Protein AF-A0AA48KSK2-F1 (afdb_monomer)

pLDDT: mean 74.5, std 17.93, range [29.73, 93.25]

Sequence (120 aa):
MVKKAILSTLLAREDNMAKAMETAALEQSAELDMPQVSLDSIEFPSVVFRIDHIYRSHSAIVNELLSSPVVYRSILALAGNDVIPLGVDILYKSSYDASAVPWHQGSIHNGSVPCFAMSV

Secondary structure (DSSP, 8-state):
-GGGTS-HHHHHHHHHHHHHHHHHHHHHHHHHT--SS----TTS-----EE--THHHHHHHHHHHHTSHHHHHHHHHHH-TT-------EE---SS--PPPPP-PSP---TTS---PPP-

Radius of gyration: 17.22 Å; Cα contacts (8 Å, |Δi|>4): 73; chains: 1; bounding box: 35×39×50 Å

Solvent-accessible surface area (backbone atoms only — not comparable to full-atom values): 7851 Å² total; per-residue (Å²): 126,64,81,82,64,54,58,67,69,57,54,52,50,53,52,52,48,52,51,53,52,50,52,51,53,53,53,51,33,70,75,60,81,46,75,84,27,75,77,79,53,101,85,57,80,84,40,65,48,63,47,76,51,43,50,82,83,42,42,69,63,51,48,55,53,52,65,31,70,63,48,37,52,50,48,36,74,74,65,41,89,87,64,74,91,88,75,44,66,49,77,52,79,49,94,89,53,78,78,75,79,74,93,76,76,76,87,79,75,64,95,82,67,78,83,76,75,82,80,129

Structure (mmCIF, N/CA/C/O backbone):
data_AF-A0AA48KSK2-F1
#
_entry.id   AF-A0AA48KSK2-F1
#
loop_
_atom_site.group_PDB
_atom_site.id
_atom_site.type_symbol
_atom_site.label_atom_id
_atom_site.label_alt_id
_atom_site.label_comp_id
_atom_site.label_asym_id
_atom_site.label_entity_id
_atom_site.label_seq_id
_atom_site.pdbx_PDB_ins_code
_atom_site.Cartn_x
_atom_site.Cartn_y
_atom_site.Cartn_z
_atom_site.occupancy
_atom_site.B_iso_or_equiv
_atom_site.auth_seq_id
_atom_site.auth_comp_id
_atom_site.auth_asym_id
_atom_site.auth_atom_id
_atom_site.pdbx_PDB_model_num
ATOM 1 N N . MET A 1 1 ? -15.658 10.869 0.450 1.00 49.09 1 MET A N 1
ATOM 2 C CA . MET A 1 1 ? -15.486 11.845 1.554 1.00 49.09 1 MET A CA 1
ATOM 3 C C . MET A 1 1 ? -14.144 11.716 2.300 1.00 49.09 1 MET A C 1
ATOM 5 O O . MET A 1 1 ? -13.753 12.677 2.941 1.00 49.09 1 MET A O 1
ATOM 9 N N . VAL A 1 2 ? -13.386 10.614 2.158 1.00 53.97 2 VAL A N 1
ATOM 10 C CA . VAL A 1 2 ? -12.086 10.393 2.844 1.00 53.97 2 VAL A CA 1
ATOM 11 C C . VAL A 1 2 ? -10.920 11.219 2.268 1.00 53.97 2 VAL A C 1
ATOM 13 O O . VAL A 1 2 ? -10.109 11.736 3.028 1.00 53.97 2 VAL A O 1
ATOM 16 N N . LYS A 1 3 ? -10.871 11.446 0.943 1.00 50.38 3 LYS A N 1
ATOM 17 C CA . LYS A 1 3 ? -9.790 12.221 0.285 1.00 50.38 3 LYS A CA 1
ATOM 18 C C . LYS A 1 3 ? -9.606 13.653 0.816 1.00 50.38 3 LYS A C 1
ATOM 20 O O . LYS A 1 3 ? -8.517 14.189 0.692 1.00 50.38 3 LYS A O 1
ATOM 25 N N . LYS A 1 4 ? -10.645 14.274 1.394 1.00 54.41 4 LYS A N 1
ATOM 26 C CA . LYS A 1 4 ? -10.558 15.627 1.979 1.00 54.41 4 LYS A CA 1
ATOM 27 C C . LYS A 1 4 ? -9.983 15.648 3.403 1.00 54.41 4 LYS A C 1
ATOM 29 O O . LYS A 1 4 ? -9.703 16.730 3.900 1.00 54.41 4 LYS A O 1
ATOM 34 N N . ALA A 1 5 ? -9.853 14.493 4.058 1.00 60.94 5 ALA A N 1
ATOM 35 C CA . ALA A 1 5 ? -9.493 14.396 5.474 1.00 60.94 5 ALA A CA 1
ATOM 36 C C . ALA A 1 5 ? -8.034 13.973 5.720 1.00 60.94 5 ALA A C 1
ATOM 38 O O . ALA A 1 5 ? -7.518 14.203 6.810 1.00 60.94 5 ALA A O 1
ATOM 39 N N . ILE A 1 6 ? -7.367 13.376 4.727 1.00 72.12 6 ILE A N 1
ATOM 40 C CA . ILE A 1 6 ? -5.925 13.108 4.793 1.00 72.12 6 ILE A CA 1
ATOM 41 C C . ILE A 1 6 ? -5.193 14.362 4.315 1.00 72.12 6 ILE A C 1
ATOM 43 O O . ILE A 1 6 ? -5.564 14.947 3.296 1.00 72.12 6 ILE A O 1
ATOM 47 N N . LEU A 1 7 ? -4.166 14.783 5.059 1.00 77.62 7 LEU A N 1
ATOM 48 C CA . LEU A 1 7 ? -3.334 15.927 4.691 1.00 77.62 7 LEU A CA 1
ATOM 49 C C . LEU A 1 7 ? -2.758 15.714 3.285 1.00 77.62 7 LEU A C 1
ATOM 51 O O . LEU A 1 7 ? -2.143 14.686 3.006 1.00 77.62 7 LEU A O 1
ATOM 55 N N . SER A 1 8 ? -2.941 16.695 2.401 1.00 80.56 8 SER A N 1
ATOM 56 C CA . SER A 1 8 ? -2.472 16.625 1.010 1.00 80.56 8 SER A CA 1
ATOM 57 C C . SER A 1 8 ? -0.962 16.405 0.906 1.00 80.56 8 SER A C 1
ATOM 59 O O . SER A 1 8 ? -0.500 15.749 -0.021 1.00 80.56 8 SER A O 1
ATOM 61 N N . THR A 1 9 ? -0.199 16.900 1.880 1.00 85.00 9 THR A N 1
ATOM 62 C CA . THR A 1 9 ? 1.249 16.696 1.986 1.00 85.00 9 THR A CA 1
ATOM 63 C C . THR A 1 9 ? 1.618 15.247 2.290 1.00 85.00 9 THR A C 1
ATOM 65 O O . THR A 1 9 ? 2.577 14.739 1.716 1.00 85.00 9 THR A O 1
ATOM 68 N N . LEU A 1 10 ? 0.853 14.564 3.147 1.00 86.81 10 LEU A N 1
ATOM 69 C CA . LEU A 1 10 ? 1.046 13.141 3.425 1.00 86.81 10 LEU A CA 1
ATOM 70 C C . LEU A 1 10 ? 0.729 12.311 2.180 1.00 86.81 10 LEU A C 1
ATOM 72 O O . LEU A 1 10 ? 1.544 11.493 1.778 1.00 86.81 10 LEU A O 1
ATOM 76 N N . LEU A 1 11 ? -0.389 12.601 1.507 1.00 87.50 11 LEU A N 1
ATOM 77 C CA . LEU A 1 11 ? -0.738 11.929 0.250 1.00 87.50 11 LEU A CA 1
ATOM 78 C C . LEU A 1 11 ? 0.332 12.118 -0.833 1.00 87.50 11 LEU A C 1
ATOM 80 O O . LEU A 1 11 ? 0.645 11.171 -1.543 1.00 87.50 11 LEU A O 1
ATOM 84 N N . ALA A 1 12 ? 0.909 13.315 -0.952 1.00 89.81 12 ALA A N 1
ATOM 85 C CA . ALA A 1 12 ? 1.981 13.571 -1.911 1.00 89.81 12 ALA A CA 1
ATOM 86 C C . ALA A 1 12 ? 3.267 12.798 -1.571 1.00 89.81 12 ALA A C 1
ATOM 88 O O . ALA A 1 12 ? 3.957 12.321 -2.467 1.00 89.81 12 ALA A O 1
ATOM 89 N N . ARG A 1 13 ? 3.598 12.657 -0.282 1.00 91.12 13 ARG A N 1
ATOM 90 C CA . ARG A 1 13 ? 4.755 11.863 0.159 1.00 91.12 13 ARG A CA 1
ATOM 91 C C . ARG A 1 13 ? 4.551 10.371 -0.098 1.00 91.12 13 ARG A C 1
ATOM 93 O O . ARG A 1 13 ? 5.479 9.730 -0.576 1.00 91.12 13 ARG A O 1
ATOM 100 N N . GLU A 1 14 ? 3.356 9.853 0.177 1.00 90.44 14 GLU A N 1
ATOM 101 C CA . GLU A 1 14 ? 2.974 8.465 -0.119 1.00 90.44 14 GLU A CA 1
ATOM 102 C C . GLU A 1 14 ? 3.046 8.178 -1.625 1.00 90.44 14 GLU A C 1
ATOM 104 O O . GLU A 1 14 ? 3.631 7.183 -2.041 1.00 90.44 14 GLU A O 1
ATOM 109 N N . ASP A 1 15 ? 2.535 9.092 -2.455 1.00 91.44 15 ASP A N 1
ATOM 110 C CA . ASP A 1 15 ? 2.610 8.991 -3.918 1.00 91.44 15 ASP A CA 1
ATOM 111 C C . ASP A 1 15 ? 4.062 8.995 -4.424 1.00 91.44 15 ASP A C 1
ATOM 113 O O . ASP A 1 15 ? 4.442 8.167 -5.252 1.00 91.44 15 ASP A O 1
ATOM 117 N N . ASN A 1 16 ? 4.907 9.878 -3.884 1.00 93.25 16 ASN A N 1
ATOM 118 C CA . ASN A 1 16 ? 6.327 9.917 -4.233 1.00 93.25 16 ASN A CA 1
ATOM 119 C C . ASN A 1 16 ? 7.067 8.643 -3.803 1.00 93.25 16 ASN A C 1
ATOM 121 O O . ASN A 1 16 ? 7.900 8.150 -4.561 1.00 93.25 16 ASN A O 1
ATOM 125 N N . MET A 1 17 ? 6.763 8.101 -2.618 1.00 93.12 17 MET A N 1
ATOM 126 C CA . MET A 1 17 ? 7.316 6.821 -2.175 1.00 93.12 17 MET A CA 1
ATOM 127 C C . MET A 1 17 ? 6.892 5.700 -3.127 1.00 93.12 17 MET A C 1
ATOM 129 O O . MET A 1 17 ? 7.748 4.965 -3.609 1.00 93.12 17 MET A O 1
ATOM 133 N N . ALA A 1 18 ? 5.598 5.590 -3.439 1.00 91.69 18 ALA A N 1
ATOM 134 C CA . ALA A 1 18 ? 5.081 4.546 -4.318 1.00 91.69 18 ALA A CA 1
ATOM 135 C C . ALA A 1 18 ? 5.746 4.582 -5.703 1.00 91.69 18 ALA A C 1
ATOM 137 O O . ALA A 1 18 ? 6.144 3.536 -6.213 1.00 91.69 18 ALA A O 1
ATOM 138 N N . LYS A 1 19 ? 5.939 5.775 -6.279 1.00 92.19 19 LYS A N 1
ATOM 139 C CA . LYS A 1 19 ? 6.653 5.957 -7.553 1.00 92.19 19 LYS A CA 1
ATOM 140 C C . LYS A 1 19 ? 8.125 5.571 -7.463 1.00 92.19 19 LYS A C 1
ATOM 142 O O . LYS A 1 19 ? 8.632 4.899 -8.350 1.00 92.19 19 LYS A O 1
ATOM 147 N N . ALA A 1 20 ? 8.816 5.970 -6.395 1.00 91.50 20 ALA A N 1
ATOM 148 C CA . ALA A 1 20 ? 10.221 5.613 -6.206 1.00 91.50 20 ALA A CA 1
ATOM 149 C C . ALA A 1 20 ? 10.407 4.092 -6.075 1.00 91.50 20 ALA A C 1
ATOM 151 O O . ALA A 1 20 ? 11.338 3.534 -6.651 1.00 91.50 20 ALA A O 1
ATOM 152 N N . MET A 1 21 ? 9.501 3.423 -5.358 1.00 89.88 21 MET A N 1
ATOM 153 C CA . MET A 1 21 ? 9.509 1.968 -5.212 1.00 89.88 21 MET A CA 1
ATOM 154 C C . MET A 1 21 ? 9.209 1.246 -6.530 1.00 89.88 21 MET A C 1
ATOM 156 O O . MET A 1 21 ? 9.848 0.240 -6.820 1.00 89.88 21 MET A O 1
ATOM 160 N N . GLU A 1 22 ? 8.281 1.765 -7.337 1.00 89.06 22 GLU A N 1
ATOM 161 C CA . GLU A 1 22 ? 7.991 1.236 -8.674 1.00 89.06 22 GLU A CA 1
ATOM 162 C C . GLU A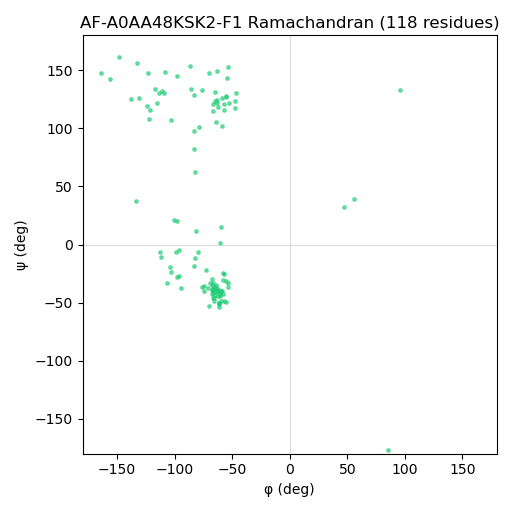 1 22 ? 9.217 1.327 -9.585 1.00 89.06 22 GLU A C 1
ATOM 164 O O . GLU A 1 22 ? 9.627 0.321 -10.159 1.00 89.06 22 GLU A O 1
ATOM 169 N N . THR A 1 23 ? 9.852 2.502 -9.656 1.00 89.50 23 THR A N 1
ATOM 170 C CA . THR A 1 23 ? 11.076 2.704 -10.442 1.00 89.50 23 THR A CA 1
ATOM 171 C C . THR A 1 23 ? 12.183 1.748 -10.006 1.00 89.50 23 THR A C 1
ATOM 173 O O . THR A 1 23 ? 12.754 1.059 -10.845 1.00 89.50 23 THR A O 1
ATOM 176 N N . ALA A 1 24 ? 12.443 1.646 -8.699 1.00 87.62 24 ALA A N 1
ATOM 177 C CA . ALA A 1 24 ? 13.482 0.763 -8.175 1.00 87.62 24 ALA A CA 1
ATOM 178 C C . ALA A 1 24 ? 13.196 -0.719 -8.471 1.00 87.62 24 ALA A C 1
ATOM 180 O O . ALA A 1 24 ? 14.110 -1.472 -8.798 1.00 87.62 24 ALA A O 1
ATOM 181 N N . ALA A 1 25 ? 11.932 -1.146 -8.389 1.00 84.44 25 ALA A N 1
ATOM 182 C CA . ALA A 1 25 ? 11.539 -2.514 -8.716 1.00 84.44 25 ALA A CA 1
ATOM 183 C C . ALA A 1 25 ? 11.719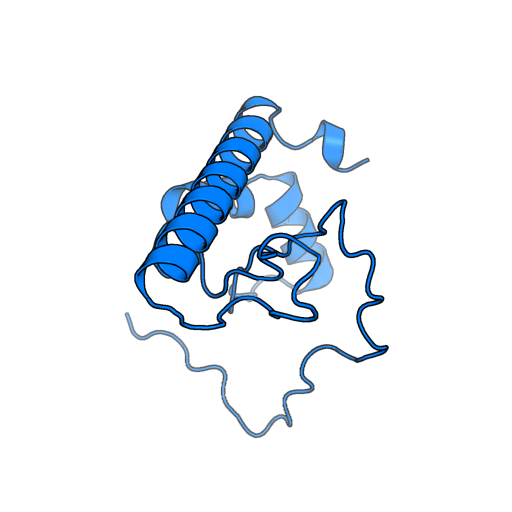 -2.822 -10.212 1.00 84.44 25 ALA A C 1
ATOM 185 O O . ALA A 1 25 ? 12.181 -3.907 -10.564 1.00 84.44 25 ALA A O 1
ATOM 186 N N . LEU A 1 26 ? 11.406 -1.866 -11.093 1.00 83.81 26 LEU A N 1
ATOM 187 C CA . LEU A 1 26 ? 11.635 -2.001 -12.532 1.00 83.81 26 LEU A CA 1
ATOM 188 C C . LEU A 1 26 ? 13.130 -2.079 -12.863 1.00 83.81 26 LEU A C 1
ATOM 190 O O . LEU A 1 26 ? 13.532 -2.976 -13.604 1.00 83.81 26 LEU A O 1
ATOM 194 N N . GLU A 1 27 ? 13.951 -1.205 -12.279 1.00 84.94 27 GLU A N 1
ATOM 195 C CA . GLU A 1 27 ? 15.412 -1.222 -12.439 1.00 84.94 27 GLU A CA 1
ATOM 196 C C . GLU A 1 27 ? 16.009 -2.550 -11.957 1.00 84.94 27 GLU A C 1
ATOM 198 O O . GLU A 1 27 ? 16.727 -3.217 -12.701 1.00 84.94 27 GLU A O 1
ATOM 203 N N . GLN A 1 28 ? 15.627 -3.000 -10.759 1.00 79.38 28 GLN A N 1
ATOM 204 C CA . GLN A 1 28 ? 16.076 -4.278 -10.210 1.00 79.38 28 GLN A CA 1
ATOM 205 C C . GLN A 1 28 ? 15.650 -5.468 -11.085 1.00 79.38 28 GLN A C 1
ATOM 207 O O . GLN A 1 28 ? 16.419 -6.413 -11.262 1.00 79.38 28 GLN A O 1
ATOM 212 N N . SER A 1 29 ? 14.435 -5.438 -11.643 1.00 73.94 29 SER A N 1
ATOM 213 C CA . SER A 1 29 ? 13.966 -6.490 -12.552 1.00 73.94 29 SER A CA 1
ATOM 214 C C . SER A 1 29 ? 14.788 -6.546 -13.843 1.00 73.94 29 SER A C 1
ATOM 216 O O . SER A 1 29 ? 15.085 -7.638 -14.324 1.00 73.94 29 SER A O 1
ATOM 218 N N . ALA A 1 30 ? 15.210 -5.387 -14.362 1.00 73.88 30 ALA A N 1
ATOM 219 C CA . ALA A 1 30 ? 16.049 -5.296 -15.551 1.00 73.88 30 ALA A CA 1
ATOM 220 C C . ALA A 1 30 ? 17.472 -5.821 -15.299 1.00 73.88 30 ALA A C 1
ATOM 222 O O . ALA A 1 30 ? 18.076 -6.400 -16.198 1.00 73.88 30 ALA A O 1
ATOM 223 N N . GLU A 1 31 ? 18.002 -5.647 -14.085 1.00 71.81 31 GLU A N 1
ATOM 224 C CA . GLU A 1 31 ? 19.330 -6.144 -13.704 1.00 71.81 31 GLU A CA 1
ATOM 225 C C . GLU A 1 31 ? 19.367 -7.652 -13.429 1.00 71.81 31 GLU A C 1
ATOM 227 O O . GLU A 1 31 ? 20.369 -8.306 -13.719 1.00 71.81 31 GLU A O 1
ATOM 232 N N . LEU A 1 32 ? 18.305 -8.210 -12.841 1.00 63.25 32 LEU A N 1
ATOM 233 C CA . LEU A 1 32 ? 18.309 -9.583 -12.328 1.00 63.25 32 LEU A CA 1
ATOM 234 C C . LEU A 1 32 ? 17.727 -10.635 -13.285 1.00 63.25 32 LEU A C 1
ATOM 236 O 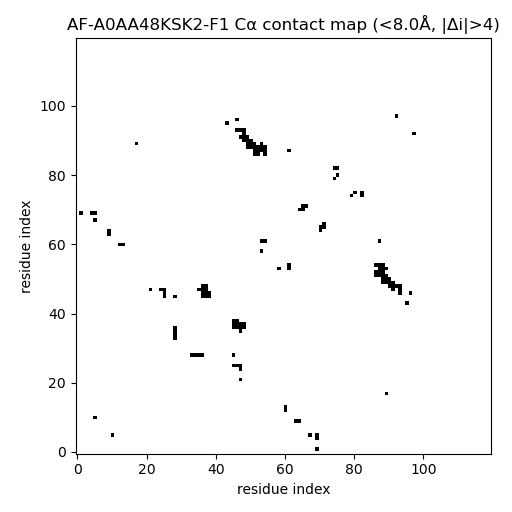O . LEU A 1 32 ? 17.757 -11.809 -12.927 1.00 63.25 32 LEU A O 1
ATOM 240 N N . ASP A 1 33 ? 17.185 -10.250 -14.449 1.00 62.56 33 ASP A N 1
ATOM 241 C CA . ASP A 1 33 ? 16.444 -11.147 -15.369 1.00 62.56 33 ASP A CA 1
ATOM 242 C C . ASP A 1 33 ? 15.394 -12.013 -14.628 1.00 62.56 33 ASP A C 1
ATOM 244 O O . ASP A 1 33 ? 15.134 -13.177 -14.934 1.00 62.56 33 ASP A O 1
ATOM 248 N N . MET A 1 34 ? 14.829 -11.447 -13.556 1.00 50.72 34 MET A N 1
ATOM 249 C CA . MET A 1 34 ? 13.977 -12.123 -12.580 1.00 50.72 34 MET A CA 1
ATOM 250 C C . MET A 1 34 ? 12.563 -11.531 -12.649 1.00 50.72 34 MET A C 1
ATOM 252 O O . MET A 1 34 ? 12.387 -10.338 -12.375 1.00 50.72 34 MET A O 1
ATOM 256 N N . PRO A 1 35 ? 11.524 -12.338 -12.927 1.00 47.81 35 PRO A N 1
ATOM 257 C CA . PRO A 1 35 ? 10.157 -11.861 -13.019 1.00 47.81 35 PRO A CA 1
ATOM 258 C C . PRO A 1 35 ? 9.547 -11.775 -11.613 1.00 47.81 35 PRO A C 1
ATOM 260 O O . PRO A 1 35 ? 8.809 -12.653 -11.179 1.00 47.81 35 PRO A O 1
ATOM 263 N N . GLN A 1 36 ? 9.814 -10.688 -10.884 1.00 47.94 36 GLN A N 1
ATOM 264 C CA . GLN A 1 36 ? 8.829 -10.171 -9.904 1.00 47.94 36 GLN A CA 1
ATOM 265 C C . GLN A 1 36 ? 7.741 -9.316 -10.590 1.00 47.94 36 GLN A C 1
ATOM 267 O O . GLN A 1 36 ? 6.940 -8.630 -9.963 1.00 47.94 36 GLN A O 1
ATOM 272 N N . VAL A 1 37 ? 7.738 -9.404 -11.915 1.00 48.12 37 VAL A N 1
ATOM 273 C CA . VAL A 1 37 ? 7.022 -8.662 -12.935 1.00 48.12 37 VAL A CA 1
ATOM 274 C C . VAL A 1 37 ? 6.438 -9.748 -13.834 1.00 48.12 37 VAL A C 1
ATOM 276 O O . VAL A 1 37 ? 7.191 -10.617 -14.276 1.00 48.12 37 VAL A O 1
ATOM 279 N N . SER A 1 38 ? 5.126 -9.757 -14.085 1.00 43.59 38 SER A N 1
ATOM 280 C CA . SER A 1 38 ? 4.599 -10.638 -15.136 1.00 43.59 38 SER A CA 1
ATOM 281 C C . SER A 1 38 ? 5.189 -10.168 -16.464 1.00 43.59 38 SER A C 1
ATOM 283 O O . SER A 1 38 ? 4.810 -9.112 -16.967 1.00 43.59 38 SER A O 1
ATOM 285 N N . LEU A 1 39 ? 6.160 -10.908 -16.999 1.00 43.25 39 LEU A N 1
ATOM 286 C CA . LEU A 1 39 ? 6.665 -10.736 -18.360 1.00 43.25 39 LEU A CA 1
ATOM 287 C C . LEU A 1 39 ? 5.722 -11.471 -19.313 1.00 43.25 39 LEU A C 1
ATOM 289 O O . LEU A 1 39 ? 6.107 -12.424 -19.990 1.00 43.25 39 LEU A O 1
ATOM 293 N N . ASP A 1 40 ? 4.465 -11.038 -19.352 1.00 35.88 40 ASP A N 1
ATOM 294 C CA . ASP A 1 40 ? 3.568 -11.460 -20.413 1.00 35.88 40 ASP A CA 1
ATOM 295 C C . ASP A 1 40 ? 3.810 -10.556 -21.623 1.00 35.88 40 ASP A C 1
ATOM 297 O O . ASP A 1 40 ? 3.283 -9.452 -21.746 1.00 35.88 40 ASP A O 1
ATOM 301 N N . SER A 1 41 ? 4.616 -11.104 -22.531 1.00 38.88 41 SER A N 1
ATOM 302 C CA . SER A 1 41 ? 4.872 -10.700 -23.915 1.00 38.88 41 SER A CA 1
ATOM 303 C C . SER A 1 41 ? 6.096 -9.819 -24.182 1.00 38.88 41 SER A C 1
ATOM 305 O O . SER A 1 41 ? 6.340 -8.774 -23.591 1.00 38.88 41 SER A O 1
ATOM 307 N N . ILE A 1 42 ? 6.818 -10.256 -25.210 1.00 45.19 42 ILE A N 1
ATOM 308 C CA . ILE A 1 42 ? 7.980 -9.650 -25.869 1.00 45.19 42 ILE A CA 1
ATOM 309 C C . ILE A 1 42 ? 7.651 -8.257 -26.477 1.00 45.19 42 ILE A C 1
ATOM 311 O O . ILE A 1 42 ? 8.519 -7.616 -27.063 1.00 45.19 42 ILE A O 1
ATOM 315 N N . GLU A 1 43 ? 6.417 -7.759 -26.323 1.00 51.00 43 GLU A N 1
ATOM 316 C CA . GLU A 1 43 ? 5.924 -6.504 -26.907 1.00 51.00 43 GLU A CA 1
ATOM 317 C C . GLU A 1 43 ? 5.642 -5.387 -25.883 1.00 51.00 43 GLU A C 1
ATOM 319 O O . GLU A 1 43 ? 5.483 -4.237 -26.298 1.00 51.00 43 GLU A O 1
ATOM 324 N N . PHE A 1 44 ? 5.633 -5.664 -24.570 1.00 54.09 44 PHE A N 1
ATOM 325 C CA . PHE A 1 44 ? 5.316 -4.657 -23.543 1.00 54.09 44 PHE A CA 1
ATOM 326 C C . PHE A 1 44 ? 6.430 -4.481 -22.499 1.00 54.09 44 PHE A C 1
ATOM 328 O O . PHE A 1 44 ? 7.146 -5.432 -22.185 1.00 54.09 44 PHE A O 1
ATOM 335 N N . PRO A 1 45 ? 6.610 -3.258 -21.958 1.00 63.28 45 PRO A N 1
ATOM 336 C CA . PRO A 1 45 ? 7.576 -3.019 -20.891 1.00 63.28 45 PRO A CA 1
ATOM 337 C C . PRO A 1 45 ? 7.203 -3.814 -19.637 1.00 63.28 45 PRO A C 1
ATOM 339 O O . PRO A 1 45 ? 6.021 -4.007 -19.355 1.00 63.28 45 PRO A O 1
ATOM 342 N N . SER A 1 46 ? 8.212 -4.211 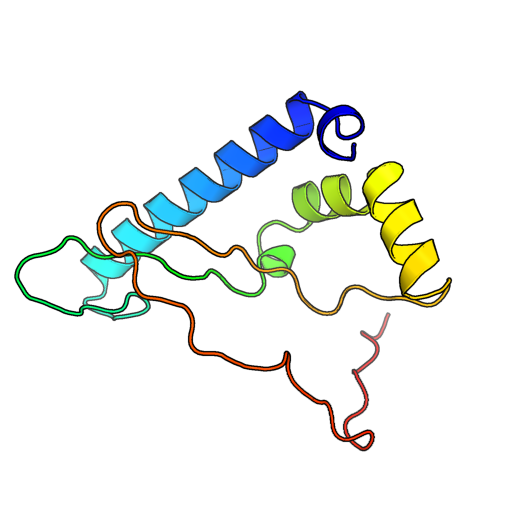-18.857 1.00 69.56 46 SER A N 1
ATOM 343 C CA . SER A 1 46 ? 8.034 -4.788 -17.523 1.00 69.56 46 SER A CA 1
ATOM 344 C C . SER A 1 46 ? 7.041 -3.961 -16.697 1.00 69.56 46 SER A C 1
ATOM 346 O O . SER A 1 46 ? 7.161 -2.739 -16.606 1.00 69.56 46 SER A O 1
ATOM 348 N N . VAL A 1 47 ? 6.062 -4.632 -16.088 1.00 74.69 47 VAL A N 1
ATOM 349 C CA . VAL A 1 47 ? 5.060 -4.043 -15.196 1.00 74.69 47 VAL A CA 1
ATOM 350 C C . VAL A 1 47 ? 5.225 -4.535 -13.754 1.00 74.69 47 VAL A C 1
ATOM 352 O O . VAL A 1 47 ? 5.242 -5.736 -13.486 1.00 74.69 47 VAL A O 1
ATOM 355 N N . VAL A 1 48 ? 5.257 -3.601 -12.800 1.00 80.12 48 VAL A N 1
ATOM 356 C CA . VAL A 1 48 ? 5.094 -3.904 -11.370 1.00 80.12 48 VAL A CA 1
ATOM 357 C C . VAL A 1 48 ? 3.6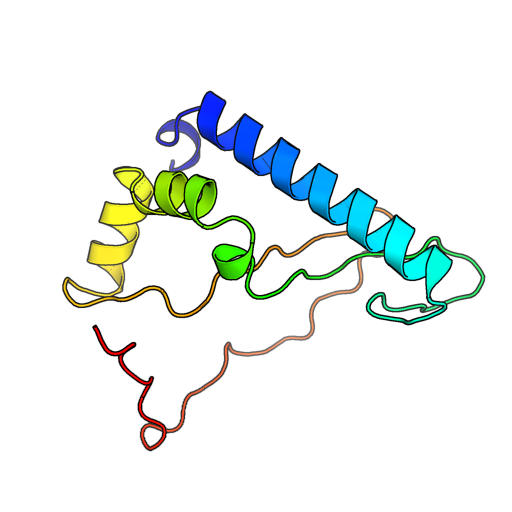01 -3.995 -11.067 1.00 80.12 48 VAL A C 1
ATOM 359 O O . VAL A 1 48 ? 2.850 -3.084 -11.402 1.00 80.12 48 VAL A O 1
ATOM 362 N N . PHE A 1 49 ? 3.158 -5.075 -10.422 1.00 81.44 49 PHE A N 1
ATOM 363 C CA . PHE A 1 49 ? 1.751 -5.243 -10.017 1.00 81.44 49 PHE A CA 1
ATOM 364 C C . PHE A 1 49 ? 1.547 -5.066 -8.517 1.00 81.44 49 PHE A C 1
ATOM 366 O O . PHE A 1 49 ? 0.499 -4.593 -8.072 1.00 81.44 49 PHE A O 1
ATOM 373 N N . ARG A 1 50 ? 2.541 -5.462 -7.721 1.00 84.56 50 ARG A N 1
ATOM 374 C CA . ARG A 1 50 ? 2.454 -5.467 -6.267 1.00 84.56 50 ARG A CA 1
ATOM 375 C C . ARG A 1 50 ? 3.839 -5.387 -5.646 1.00 84.56 50 ARG A C 1
ATOM 377 O O . ARG A 1 50 ? 4.767 -6.016 -6.140 1.00 84.56 50 ARG A O 1
ATOM 384 N N . ILE A 1 51 ? 3.940 -4.656 -4.543 1.00 85.88 51 ILE A N 1
ATOM 385 C CA . ILE A 1 51 ? 5.083 -4.708 -3.636 1.00 85.88 51 ILE A CA 1
ATOM 386 C C . ILE A 1 51 ? 4.559 -5.039 -2.242 1.00 85.88 51 ILE A C 1
ATOM 388 O O . ILE A 1 51 ? 3.757 -4.292 -1.676 1.00 85.88 51 ILE A O 1
ATOM 392 N N . ASP A 1 52 ? 5.014 -6.170 -1.711 1.00 85.56 52 ASP A N 1
ATOM 393 C CA . ASP A 1 52 ? 4.577 -6.709 -0.427 1.00 85.56 52 ASP A CA 1
ATOM 394 C C . ASP A 1 52 ? 5.370 -6.156 0.757 1.00 85.56 52 ASP A C 1
ATOM 396 O O . ASP A 1 52 ? 6.550 -5.818 0.651 1.00 85.56 52 ASP A O 1
ATOM 400 N N . HIS A 1 53 ? 4.731 -6.145 1.928 1.00 84.06 53 HIS A N 1
ATOM 401 C CA . HIS A 1 53 ? 5.368 -5.885 3.220 1.00 84.06 53 HIS A CA 1
ATOM 402 C C . HIS A 1 53 ? 6.128 -4.553 3.297 1.00 84.06 53 HIS A C 1
ATOM 404 O O . HIS A 1 53 ? 7.173 -4.468 3.956 1.00 84.06 53 HIS A O 1
ATOM 410 N N . ILE A 1 54 ? 5.582 -3.486 2.705 1.00 89.62 54 ILE A N 1
ATOM 411 C CA . ILE A 1 54 ? 6.229 -2.163 2.674 1.00 89.62 54 ILE A CA 1
ATOM 412 C C . ILE A 1 54 ? 6.519 -1.622 4.074 1.00 89.62 54 ILE A C 1
ATOM 414 O O . ILE A 1 54 ? 7.451 -0.847 4.263 1.00 89.62 54 ILE A O 1
ATOM 418 N N . TYR A 1 55 ? 5.774 -2.079 5.084 1.00 85.94 55 TYR A N 1
ATOM 419 C CA . TYR A 1 55 ? 6.024 -1.732 6.479 1.00 85.94 55 TYR A CA 1
ATOM 420 C C . TYR A 1 55 ? 7.456 -2.063 6.932 1.00 85.94 55 TYR A C 1
ATOM 422 O O . TYR A 1 55 ? 8.012 -1.350 7.760 1.00 85.94 55 TYR A O 1
ATOM 430 N N . ARG A 1 56 ? 8.086 -3.113 6.385 1.00 84.19 56 ARG A N 1
ATOM 431 C CA . ARG A 1 56 ? 9.450 -3.514 6.770 1.00 84.19 56 ARG A CA 1
ATOM 432 C C . ARG A 1 56 ? 10.507 -2.497 6.345 1.00 84.19 56 ARG A C 1
ATOM 434 O O . ARG A 1 56 ? 11.487 -2.318 7.057 1.00 84.19 56 ARG A O 1
ATOM 441 N N . SER A 1 57 ? 10.315 -1.859 5.195 1.00 83.00 57 SER A N 1
ATOM 442 C CA . SER A 1 57 ? 11.279 -0.926 4.602 1.00 83.00 57 SER A CA 1
ATOM 443 C C . SER A 1 57 ? 10.884 0.542 4.778 1.00 83.00 57 SER A C 1
ATOM 445 O O . SER A 1 57 ? 11.752 1.407 4.784 1.00 83.00 57 SER A O 1
ATOM 447 N N . HIS A 1 58 ? 9.596 0.829 4.977 1.00 88.69 58 HIS A N 1
ATOM 448 C CA . HIS A 1 58 ? 9.032 2.180 4.998 1.00 88.69 58 HIS A CA 1
ATOM 449 C C . HIS A 1 58 ? 8.081 2.390 6.188 1.00 88.69 58 HIS A C 1
ATOM 451 O O . HIS A 1 58 ? 7.064 3.073 6.087 1.00 88.69 58 HIS A O 1
ATOM 457 N N . SER A 1 59 ? 8.404 1.818 7.351 1.00 89.06 59 SER A N 1
ATOM 458 C CA . SER A 1 59 ? 7.553 1.877 8.552 1.00 89.06 59 SER A CA 1
ATOM 459 C C . SER A 1 59 ? 7.147 3.297 8.958 1.00 89.06 59 SER A C 1
ATOM 461 O O . SER A 1 59 ? 6.018 3.502 9.390 1.00 89.06 59 SER A O 1
ATOM 463 N N . ALA A 1 60 ? 8.033 4.287 8.806 1.00 91.25 60 ALA A N 1
ATOM 464 C CA . ALA A 1 60 ? 7.775 5.663 9.228 1.00 91.25 60 ALA A CA 1
ATOM 465 C C . ALA A 1 60 ? 6.576 6.289 8.501 1.00 91.25 60 ALA A C 1
ATOM 467 O O . ALA A 1 60 ? 5.640 6.755 9.146 1.00 91.25 60 ALA A O 1
ATOM 468 N N . ILE A 1 61 ? 6.577 6.259 7.167 1.00 87.81 61 ILE A N 1
ATOM 469 C CA . ILE A 1 61 ? 5.513 6.876 6.367 1.00 87.81 61 ILE A CA 1
ATOM 470 C C . ILE A 1 61 ? 4.204 6.083 6.485 1.00 87.81 61 ILE A C 1
ATOM 472 O O . ILE A 1 61 ? 3.147 6.667 6.709 1.00 87.81 61 ILE A O 1
ATOM 476 N N . VAL A 1 62 ? 4.298 4.749 6.541 1.00 88.94 62 VAL A N 1
ATOM 477 C CA . VAL A 1 62 ? 3.146 3.879 6.801 1.00 88.94 62 VAL A CA 1
ATOM 478 C C . VAL A 1 62 ? 2.518 4.182 8.165 1.00 88.94 62 VAL A C 1
ATOM 480 O O . VAL A 1 62 ? 1.297 4.272 8.273 1.00 88.94 62 VAL A O 1
ATOM 483 N N . ASN A 1 63 ? 3.323 4.398 9.208 1.00 90.44 63 ASN A N 1
ATOM 484 C CA . ASN A 1 63 ? 2.824 4.786 10.527 1.00 90.44 63 ASN A CA 1
ATOM 485 C C . ASN A 1 63 ? 2.174 6.172 10.517 1.00 90.44 63 ASN A C 1
ATOM 487 O O . ASN A 1 63 ? 1.163 6.370 11.190 1.00 90.44 63 ASN A O 1
ATOM 491 N N . GLU A 1 64 ? 2.692 7.130 9.749 1.00 91.00 64 GLU A N 1
ATOM 492 C CA . GLU A 1 64 ? 2.041 8.433 9.564 1.00 91.00 64 GLU A CA 1
ATOM 493 C C . GLU A 1 64 ? 0.664 8.294 8.889 1.00 91.00 64 GLU A C 1
ATOM 495 O O . GLU A 1 64 ? -0.304 8.927 9.319 1.00 91.00 64 GLU A O 1
ATOM 500 N N . LEU A 1 65 ? 0.534 7.423 7.883 1.00 88.44 65 LEU A N 1
ATOM 501 C CA . LEU A 1 65 ? -0.750 7.127 7.248 1.00 88.44 65 LEU A CA 1
ATOM 502 C C . LEU A 1 65 ? -1.724 6.430 8.201 1.00 88.44 65 LEU A C 1
ATOM 504 O O . LEU A 1 65 ? -2.872 6.861 8.322 1.00 88.44 65 LEU A O 1
ATOM 508 N N . LEU A 1 66 ? -1.278 5.385 8.900 1.00 87.62 66 LEU A N 1
ATOM 509 C CA . LEU A 1 66 ? -2.110 4.616 9.830 1.00 87.62 66 LEU A CA 1
ATOM 510 C C . LEU A 1 66 ? -2.532 5.434 11.055 1.00 87.62 66 LEU A C 1
ATOM 512 O O . LEU A 1 66 ? -3.647 5.265 11.545 1.00 87.62 66 LEU A O 1
ATOM 516 N N . SER A 1 67 ? -1.679 6.352 11.518 1.00 88.31 67 SER A N 1
ATOM 517 C CA . SER A 1 67 ? -1.987 7.279 12.615 1.00 88.31 67 SER A CA 1
ATOM 518 C C . SER A 1 67 ? -2.830 8.482 12.181 1.00 88.31 67 SER A C 1
ATOM 520 O O . SER A 1 67 ? -3.299 9.242 13.034 1.00 88.31 67 SER A O 1
ATOM 522 N N . SER A 1 68 ? -3.088 8.655 10.877 1.00 89.12 68 SER A N 1
ATOM 523 C CA . SER A 1 68 ? -3.998 9.691 10.391 1.00 89.12 68 SER A CA 1
ATOM 524 C C . SER A 1 68 ? -5.364 9.532 11.068 1.00 89.12 68 SER A C 1
ATOM 526 O O . SER A 1 68 ? -5.959 8.455 10.971 1.00 89.12 68 SER A O 1
ATOM 528 N N . PRO A 1 69 ? -5.930 10.582 11.698 1.00 89.19 69 PRO A N 1
ATOM 529 C CA . PRO A 1 69 ? -7.174 10.455 12.452 1.00 89.19 69 PRO A CA 1
ATOM 530 C C . PRO A 1 69 ? -8.326 9.841 11.654 1.00 89.19 69 PRO A C 1
ATOM 532 O O . PRO A 1 69 ? -9.151 9.133 12.224 1.00 89.19 69 PRO A O 1
ATOM 535 N N . VAL A 1 70 ? -8.395 10.092 10.342 1.00 88.31 70 VAL A N 1
ATOM 536 C CA . VAL A 1 70 ? -9.452 9.521 9.499 1.00 88.31 70 VAL A CA 1
ATOM 537 C C . VAL A 1 70 ? -9.232 8.034 9.228 1.00 88.31 70 VAL A C 1
ATOM 539 O O . VAL A 1 70 ? -10.194 7.271 9.258 1.00 88.31 70 VAL A O 1
ATOM 542 N N . VAL A 1 71 ? -7.984 7.617 8.999 1.00 88.44 71 VAL A N 1
ATOM 543 C CA . VAL A 1 71 ? -7.620 6.218 8.744 1.00 88.44 71 VAL A CA 1
ATOM 544 C C . VAL A 1 71 ? -7.796 5.425 10.029 1.00 88.44 71 VAL A C 1
ATOM 546 O O . VAL A 1 71 ? -8.579 4.480 10.057 1.00 88.44 71 VAL A O 1
ATOM 549 N N . TYR A 1 72 ? -7.185 5.890 11.117 1.00 87.69 72 TYR A N 1
ATOM 550 C CA . TYR A 1 72 ? -7.257 5.253 12.423 1.00 87.69 72 TYR A CA 1
ATOM 551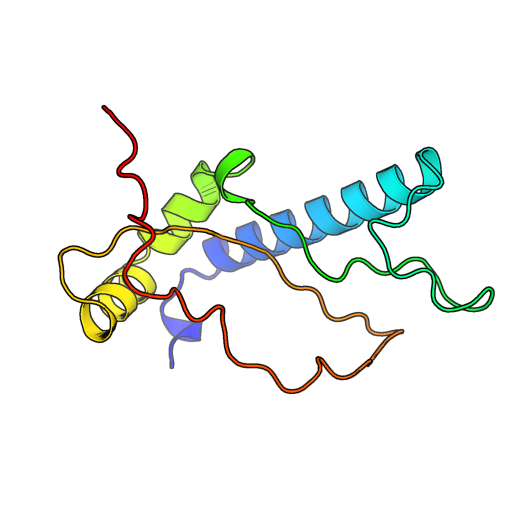 C C . TYR A 1 72 ? -8.702 5.067 12.902 1.00 87.69 72 TYR A C 1
ATOM 553 O O . TYR A 1 72 ? -9.109 3.959 13.242 1.00 87.69 72 TYR A O 1
ATOM 561 N N . ARG A 1 73 ? -9.536 6.118 12.849 1.00 90.00 73 ARG A N 1
ATOM 562 C CA . ARG A 1 73 ? -10.950 6.007 13.253 1.00 90.00 73 ARG A CA 1
ATOM 563 C C . ARG A 1 73 ? -11.748 5.065 12.360 1.00 90.00 73 ARG A C 1
ATOM 565 O O . ARG A 1 73 ? -12.644 4.394 12.860 1.00 90.00 73 ARG A O 1
ATOM 572 N N . SER A 1 74 ? -11.442 5.018 11.064 1.00 89.62 74 SER A N 1
ATOM 573 C CA . SER A 1 74 ? -12.103 4.085 10.145 1.00 89.62 74 SER A CA 1
ATOM 574 C C . SER A 1 74 ? -11.740 2.640 10.479 1.00 89.62 74 SER A C 1
ATOM 576 O O . SER A 1 74 ? -12.622 1.788 10.506 1.00 89.62 74 SER A O 1
ATOM 578 N N . ILE A 1 75 ? -10.468 2.378 10.790 1.00 89.50 75 ILE A N 1
ATOM 579 C CA . ILE A 1 75 ? -9.996 1.055 11.208 1.00 89.50 75 ILE A CA 1
ATOM 580 C C . ILE A 1 75 ? -10.696 0.635 12.506 1.00 89.50 75 ILE A C 1
ATOM 582 O O . ILE A 1 75 ? -11.305 -0.429 12.534 1.00 89.50 75 ILE A O 1
ATOM 586 N N . LEU A 1 76 ? -10.705 1.486 13.538 1.00 89.75 76 LEU A N 1
ATOM 587 C CA . LEU A 1 76 ? -11.371 1.177 14.810 1.00 89.75 76 LEU A CA 1
ATOM 588 C C . LEU A 1 76 ? -12.875 0.922 14.648 1.00 89.75 76 LEU A C 1
ATOM 590 O O . LEU A 1 76 ? -13.427 0.018 15.268 1.00 89.75 76 LEU A O 1
ATOM 594 N N . ALA A 1 77 ? -13.545 1.705 13.798 1.00 91.75 77 ALA A N 1
ATOM 595 C CA . ALA A 1 77 ? -14.978 1.557 13.559 1.00 91.75 77 ALA A CA 1
ATOM 596 C C . ALA A 1 77 ? -15.336 0.242 12.847 1.00 91.75 77 ALA A C 1
ATOM 598 O O . ALA A 1 77 ? -16.438 -0.266 13.039 1.00 91.75 77 ALA A O 1
ATOM 599 N N . LEU A 1 78 ? -14.433 -0.292 12.018 1.00 89.94 78 LEU A N 1
ATOM 600 C CA . LEU A 1 78 ? -14.666 -1.506 11.232 1.00 89.94 78 LEU A CA 1
ATOM 601 C C . LEU A 1 78 ? -14.145 -2.773 11.916 1.00 89.94 78 LEU A C 1
ATOM 603 O O . LEU A 1 78 ? -14.768 -3.824 11.798 1.00 89.94 78 LEU A O 1
ATOM 607 N N . ALA A 1 79 ? -13.007 -2.681 12.602 1.00 88.19 79 ALA A N 1
ATOM 608 C CA . ALA A 1 79 ? -12.271 -3.827 13.131 1.00 88.19 79 ALA A CA 1
ATOM 609 C C . ALA A 1 79 ? -12.257 -3.902 14.669 1.00 88.19 79 ALA A C 1
ATOM 611 O O . ALA A 1 79 ? -11.799 -4.899 15.221 1.00 88.19 79 ALA A O 1
ATOM 612 N N . GLY A 1 80 ? -12.775 -2.884 15.365 1.00 89.88 80 GLY A N 1
ATOM 613 C CA . GLY A 1 80 ? -12.748 -2.800 16.824 1.00 89.88 80 GLY A CA 1
ATOM 614 C C . GLY A 1 80 ? -11.449 -2.206 17.374 1.00 89.88 80 GLY A C 1
ATOM 615 O O . GLY A 1 80 ? -10.576 -1.763 16.630 1.00 89.88 80 GLY A O 1
ATOM 616 N N . ASN A 1 81 ? -11.340 -2.168 18.704 1.00 89.06 81 ASN A N 1
ATOM 617 C CA . ASN A 1 81 ? -10.257 -1.458 19.394 1.00 89.06 81 ASN A CA 1
ATOM 618 C C . ASN A 1 81 ? -8.950 -2.252 19.524 1.00 89.06 81 ASN A C 1
ATOM 620 O O . ASN A 1 81 ? -7.904 -1.645 19.725 1.00 89.06 81 ASN A O 1
ATOM 624 N N . ASP A 1 82 ? -9.002 -3.575 19.364 1.00 88.12 82 ASP A N 1
ATOM 625 C CA . ASP A 1 82 ? -7.857 -4.477 19.562 1.00 88.12 82 ASP A CA 1
ATOM 626 C C . ASP A 1 82 ? -7.194 -4.891 18.234 1.00 88.12 82 ASP A C 1
ATOM 628 O O . ASP A 1 82 ? -6.530 -5.923 18.130 1.00 88.12 82 ASP A O 1
ATOM 632 N N . VAL A 1 83 ? -7.411 -4.104 17.180 1.00 84.69 83 VAL A N 1
ATOM 633 C CA . VAL A 1 83 ? -6.900 -4.378 15.835 1.00 84.69 83 VAL A CA 1
ATOM 634 C C . VAL A 1 83 ? -5.411 -4.059 15.717 1.00 84.69 83 VAL A C 1
ATOM 636 O O . VAL A 1 83 ? -4.951 -2.976 16.077 1.00 84.69 83 VAL A O 1
ATOM 639 N N . ILE A 1 84 ? -4.667 -4.997 15.130 1.00 83.69 84 ILE A N 1
ATOM 640 C CA . ILE A 1 84 ? -3.254 -4.835 14.785 1.00 83.69 84 ILE A CA 1
ATOM 641 C C . ILE A 1 84 ? -3.067 -4.930 13.261 1.00 83.69 84 ILE A C 1
ATOM 643 O O . ILE A 1 84 ? -3.625 -5.836 12.634 1.00 83.69 84 ILE A O 1
ATOM 647 N N . PRO A 1 85 ? -2.301 -4.023 12.627 1.00 80.62 85 PRO A N 1
ATOM 648 C CA . PRO A 1 85 ? -1.941 -4.163 11.218 1.00 80.62 85 PRO A CA 1
ATOM 649 C C . PRO A 1 85 ? -1.088 -5.422 10.999 1.00 80.62 85 PRO A 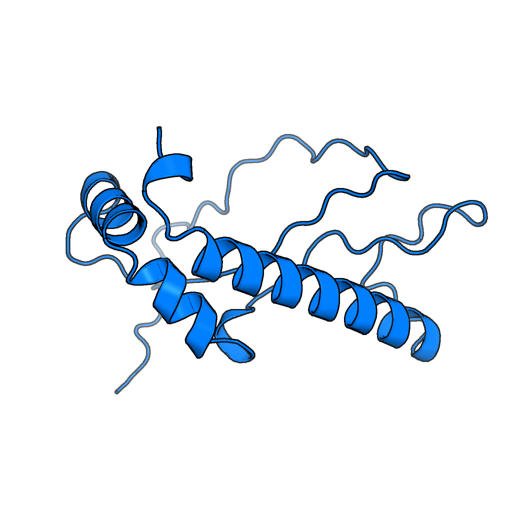C 1
ATOM 651 O O . PRO A 1 85 ? -0.046 -5.578 11.629 1.00 80.62 85 PRO A O 1
ATOM 654 N N . LEU A 1 86 ? -1.518 -6.312 10.099 1.00 80.94 86 LEU A N 1
ATOM 655 C CA . LEU A 1 86 ? -0.802 -7.564 9.793 1.00 80.94 86 LEU A CA 1
ATOM 656 C C . LEU A 1 86 ? 0.088 -7.467 8.547 1.00 80.94 86 LEU A C 1
ATOM 658 O O . LEU A 1 86 ? 1.087 -8.172 8.430 1.00 80.94 86 LEU A O 1
ATOM 662 N N . GLY A 1 87 ? -0.272 -6.595 7.612 1.00 80.81 87 GLY A N 1
ATOM 663 C CA . GLY A 1 87 ? 0.439 -6.409 6.357 1.00 80.81 87 GLY A CA 1
ATOM 664 C C . GLY A 1 87 ? 0.024 -5.101 5.708 1.00 80.81 87 GLY A C 1
ATOM 665 O O . GLY A 1 87 ? -1.111 -4.650 5.870 1.00 80.81 87 GLY A O 1
ATOM 666 N N . VAL A 1 88 ? 0.970 -4.485 5.010 1.00 86.12 88 VAL A N 1
ATOM 667 C CA . VAL A 1 88 ? 0.747 -3.288 4.206 1.00 86.12 88 VAL A CA 1
ATOM 668 C C . VAL A 1 88 ? 1.511 -3.501 2.913 1.00 86.12 88 VAL A C 1
ATOM 670 O O . VAL A 1 88 ? 2.714 -3.766 2.957 1.00 86.12 88 VAL A O 1
ATOM 673 N N . ASP A 1 89 ? 0.798 -3.381 1.801 1.00 88.31 89 ASP A N 1
ATOM 674 C CA . ASP A 1 89 ? 1.296 -3.633 0.454 1.00 88.31 89 ASP A CA 1
ATOM 675 C C . ASP A 1 89 ? 0.887 -2.465 -0.454 1.00 88.31 89 ASP A C 1
ATOM 677 O O . ASP A 1 89 ? -0.103 -1.776 -0.185 1.00 88.31 89 ASP A O 1
ATOM 681 N N . ILE A 1 90 ? 1.622 -2.261 -1.547 1.00 87.44 90 ILE A N 1
ATOM 682 C CA . ILE A 1 90 ? 1.239 -1.331 -2.618 1.00 87.44 90 ILE A CA 1
ATOM 683 C C . ILE A 1 90 ? 0.841 -2.158 -3.829 1.00 87.44 90 ILE A C 1
ATOM 685 O O . ILE A 1 90 ? 1.576 -3.054 -4.239 1.00 87.44 90 ILE A O 1
ATOM 689 N N . LEU A 1 91 ? -0.322 -1.854 -4.398 1.00 87.50 91 LEU A N 1
ATOM 690 C CA . LEU A 1 91 ? -0.795 -2.458 -5.635 1.00 87.50 91 LEU A CA 1
ATOM 691 C C . LEU A 1 91 ? -0.787 -1.407 -6.737 1.00 87.50 91 LEU A C 1
ATOM 693 O O . LEU A 1 91 ? -1.314 -0.305 -6.562 1.00 87.50 91 LEU A O 1
ATOM 697 N N . TYR A 1 92 ? -0.230 -1.785 -7.877 1.00 85.12 92 TYR A N 1
ATOM 698 C CA . TYR A 1 92 ? -0.076 -0.932 -9.042 1.00 85.12 92 TYR A CA 1
ATOM 699 C C . TYR A 1 92 ? -1.045 -1.371 -10.135 1.00 85.12 92 TYR A C 1
ATOM 701 O O . TYR A 1 92 ? -1.404 -2.542 -10.261 1.00 85.12 92 TYR A O 1
ATOM 709 N N . LYS A 1 93 ? -1.488 -0.400 -10.931 1.00 83.50 93 LYS A N 1
ATOM 710 C CA . LYS A 1 93 ? -2.193 -0.654 -12.184 1.00 83.50 93 LYS A CA 1
ATOM 711 C C . LYS A 1 93 ? -1.399 -0.005 -13.296 1.00 83.50 93 LYS A C 1
ATOM 713 O O . LYS A 1 93 ? -1.281 1.218 -13.319 1.00 83.50 93 LYS A O 1
ATOM 718 N N . SER A 1 94 ? -0.889 -0.823 -14.205 1.00 75.00 94 SER A N 1
ATOM 719 C CA . SER A 1 94 ? -0.220 -0.319 -15.395 1.00 75.00 94 SER A CA 1
ATOM 720 C C . SER A 1 94 ? -1.219 0.316 -16.354 1.00 75.00 94 SER A C 1
ATOM 722 O O . SER A 1 94 ? -2.370 -0.100 -16.469 1.00 75.00 94 SER A O 1
ATOM 724 N N . SER A 1 95 ? -0.761 1.342 -17.066 1.00 70.62 95 SER A N 1
ATOM 725 C CA . SER A 1 95 ? -1.471 1.895 -18.219 1.00 70.62 95 SER A CA 1
ATOM 726 C C . SER A 1 95 ? -1.406 0.983 -19.446 1.00 70.62 95 SER A C 1
ATOM 728 O O . SER A 1 95 ? -2.237 1.120 -20.339 1.00 70.62 95 SER A O 1
ATOM 730 N N . TYR A 1 96 ? -0.407 0.097 -19.502 1.00 65.38 96 TYR A N 1
ATOM 731 C CA . TYR A 1 96 ? -0.130 -0.797 -20.631 1.00 65.38 96 TYR A CA 1
ATOM 732 C C . TYR A 1 96 ? -0.735 -2.186 -20.443 1.00 65.38 96 TYR A C 1
ATOM 734 O O . TYR A 1 96 ? -1.070 -2.837 -21.426 1.00 65.38 96 TYR A O 1
ATOM 742 N N . ASP A 1 97 ? -0.921 -2.606 -19.191 1.00 65.50 97 ASP A N 1
ATOM 743 C CA . ASP A 1 97 ? -1.590 -3.853 -18.848 1.00 65.50 97 ASP A CA 1
ATOM 744 C C . ASP A 1 97 ? -2.794 -3.573 -17.943 1.00 65.50 97 ASP A C 1
ATOM 746 O O . ASP A 1 97 ? -2.666 -3.197 -16.775 1.00 65.50 97 ASP A O 1
ATOM 750 N N . ALA A 1 98 ? -3.980 -3.739 -18.526 1.00 60.69 98 ALA A N 1
ATOM 751 C CA . ALA A 1 98 ? -5.263 -3.611 -17.850 1.00 60.69 98 ALA A CA 1
ATOM 752 C C . ALA A 1 98 ? -5.832 -4.976 -17.432 1.00 60.69 98 ALA A C 1
ATOM 754 O O . ALA A 1 98 ? -7.047 -5.086 -17.228 1.00 60.69 98 ALA A O 1
ATOM 755 N N . SER A 1 99 ? -4.982 -6.006 -17.330 1.00 69.56 99 SER A N 1
ATOM 756 C CA . SER A 1 99 ? -5.384 -7.346 -16.919 1.00 69.56 99 SER A CA 1
ATOM 757 C C . SER A 1 99 ? -6.257 -7.283 -15.675 1.00 69.56 99 SER A C 1
ATOM 759 O O . SER A 1 99 ? -5.918 -6.695 -14.642 1.00 69.56 99 SER A O 1
ATOM 761 N N . ALA A 1 100 ? -7.453 -7.851 -15.807 1.00 76.50 100 ALA A N 1
ATOM 762 C CA . ALA A 1 100 ? -8.396 -7.891 -14.714 1.00 76.50 100 ALA A CA 1
ATOM 763 C C . ALA A 1 100 ? -7.806 -8.747 -13.593 1.00 76.50 100 ALA A C 1
ATOM 765 O O . ALA A 1 100 ? -7.372 -9.874 -13.826 1.00 76.50 100 ALA A O 1
ATOM 766 N N . VAL A 1 101 ? -7.842 -8.232 -12.364 1.00 77.06 101 VAL A N 1
ATOM 767 C CA . VAL A 1 101 ? -7.558 -9.060 -11.194 1.00 77.06 101 VAL A CA 1
ATOM 768 C C . VAL A 1 101 ? -8.640 -10.144 -11.142 1.00 77.06 101 VAL A C 1
ATOM 770 O O . VAL A 1 101 ? -9.824 -9.787 -11.091 1.00 77.06 101 VAL A O 1
ATOM 773 N N . PRO A 1 102 ? -8.282 -11.443 -11.171 1.00 80.44 102 PRO A N 1
ATOM 774 C CA . PRO A 1 102 ? -9.265 -12.513 -11.107 1.00 80.44 102 PRO A CA 1
ATOM 775 C C . PRO A 1 102 ? -10.157 -12.355 -9.880 1.00 80.44 102 PRO A C 1
ATOM 777 O O . PRO A 1 102 ? -9.697 -11.945 -8.810 1.00 80.44 102 PRO A O 1
ATOM 780 N N . TRP A 1 103 ? -11.438 -12.691 -10.023 1.00 88.19 103 TRP A N 1
ATOM 781 C CA . TRP A 1 103 ? -12.357 -12.699 -8.892 1.00 88.19 103 TRP A CA 1
ATOM 782 C C . TRP A 1 103 ? -11.831 -13.634 -7.803 1.00 88.19 103 TRP A C 1
ATOM 784 O O . TRP A 1 103 ? -11.640 -14.826 -8.032 1.00 88.19 103 TRP A O 1
ATOM 794 N N . HIS A 1 104 ? -11.596 -13.081 -6.618 1.00 83.50 104 HIS A N 1
ATOM 795 C CA . HIS A 1 104 ? -11.116 -13.815 -5.457 1.00 83.50 104 HIS A CA 1
ATOM 796 C C . HIS A 1 104 ? -11.662 -13.181 -4.175 1.00 83.50 104 HIS A C 1
ATOM 798 O O . HIS A 1 104 ? -12.095 -12.027 -4.161 1.00 83.50 104 HIS A O 1
ATOM 804 N N . GLN A 1 105 ? -11.629 -13.947 -3.089 1.00 82.69 105 GLN A N 1
ATOM 805 C CA . GLN A 1 105 ? -11.798 -13.429 -1.737 1.00 82.69 105 GLN A CA 1
ATOM 806 C C . GLN A 1 105 ? -10.407 -13.253 -1.120 1.00 82.69 105 GLN A C 1
ATOM 808 O O . GLN A 1 105 ? -9.506 -14.049 -1.394 1.00 82.69 105 GLN A O 1
ATOM 813 N N . GLY A 1 106 ? -10.225 -12.224 -0.286 1.00 76.56 106 GLY A N 1
ATOM 814 C CA . GLY A 1 106 ? -9.027 -12.120 0.551 1.00 76.56 106 GLY A CA 1
ATOM 815 C C . GLY A 1 106 ? -8.822 -13.400 1.368 1.00 76.56 106 GLY A C 1
ATOM 816 O O . GLY A 1 106 ? -9.789 -14.113 1.640 1.00 76.56 106 GLY A O 1
ATOM 817 N N . SER A 1 107 ? -7.569 -13.704 1.725 1.00 72.19 107 SER A N 1
ATOM 818 C CA . SER A 1 107 ? -7.209 -14.976 2.366 1.00 72.19 107 SER A CA 1
ATOM 819 C C . SER A 1 107 ? -8.160 -15.317 3.515 1.00 72.19 107 SER A C 1
ATOM 821 O O . SER A 1 107 ? -8.257 -14.584 4.500 1.00 72.19 107 SER A O 1
ATOM 823 N N . ILE A 1 108 ? -8.879 -16.432 3.374 1.00 65.00 108 ILE A N 1
ATOM 824 C CA . ILE A 1 108 ? -9.717 -16.977 4.435 1.00 65.00 108 ILE A CA 1
ATOM 825 C C . ILE A 1 108 ? -8.761 -17.699 5.373 1.00 65.00 108 ILE A C 1
ATOM 827 O O . ILE A 1 108 ? -8.299 -18.801 5.078 1.00 65.00 108 ILE A O 1
ATOM 831 N N . HIS A 1 109 ? -8.406 -17.073 6.490 1.00 57.84 109 HIS A N 1
ATOM 832 C CA . HIS A 1 109 ? -7.734 -17.817 7.544 1.00 57.84 109 HIS A CA 1
ATOM 833 C C . HIS A 1 109 ? -8.728 -18.834 8.108 1.00 57.84 109 HIS A C 1
ATOM 835 O O . HIS A 1 109 ? -9.734 -18.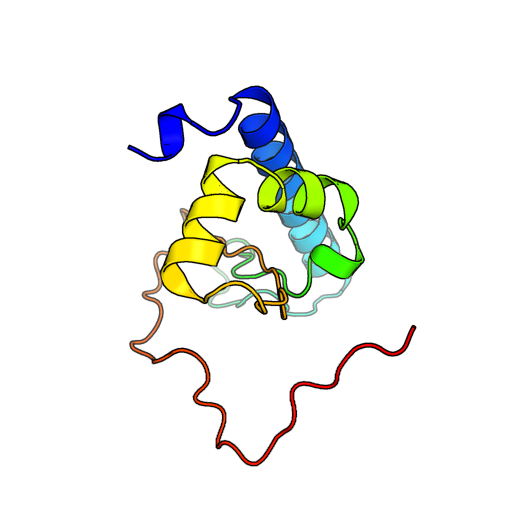468 8.715 1.00 57.84 109 HIS A O 1
ATOM 841 N N . ASN A 1 110 ? -8.443 -20.124 7.923 1.00 45.56 110 ASN A N 1
ATOM 842 C CA . ASN A 1 110 ? -9.009 -21.144 8.795 1.00 45.56 110 ASN A CA 1
ATOM 843 C C . ASN A 1 110 ? -8.556 -20.787 10.215 1.00 45.56 110 ASN A C 1
ATOM 845 O O . ASN A 1 110 ? -7.359 -20.602 10.436 1.00 45.56 110 ASN A O 1
ATOM 849 N N . GLY A 1 111 ? -9.4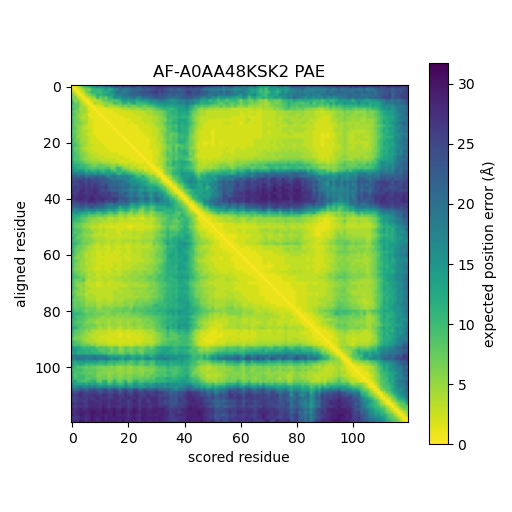94 -20.659 11.159 1.00 47.56 111 GLY A N 1
ATOM 850 C CA . GLY A 1 111 ? -9.271 -20.168 12.531 1.00 47.56 111 GLY A CA 1
ATOM 851 C C . GLY A 1 111 ? -8.284 -20.967 13.402 1.00 47.56 111 GLY A C 1
ATOM 852 O O . GLY A 1 111 ? -8.272 -20.806 14.615 1.00 47.56 111 GLY A O 1
ATOM 853 N N . SER A 1 112 ? -7.477 -21.841 12.804 1.00 44.06 112 SER A N 1
ATOM 854 C CA . SER A 1 112 ? -6.441 -22.665 13.417 1.00 44.06 112 SER A CA 1
ATOM 855 C C . SER A 1 112 ? -5.022 -22.099 13.281 1.00 44.06 112 SER A C 1
ATOM 857 O O . SER A 1 112 ? -4.104 -22.683 13.851 1.00 44.06 112 SER A O 1
ATOM 859 N N . VAL A 1 113 ? -4.804 -21.006 12.537 1.00 44.22 113 VAL A N 1
ATOM 860 C CA . VAL A 1 113 ? -3.478 -20.368 12.449 1.00 44.22 113 VAL A CA 1
ATOM 861 C C . VAL A 1 113 ? -3.478 -19.108 13.317 1.00 44.22 113 VAL A C 1
ATOM 863 O O . VAL A 1 113 ? -4.129 -18.129 12.948 1.00 44.22 113 VAL A O 1
ATOM 866 N N . PRO A 1 114 ? -2.802 -19.104 14.479 1.00 43.84 114 PRO A N 1
ATOM 867 C CA . PRO A 1 114 ? -2.691 -17.896 15.277 1.00 43.84 114 PRO A CA 1
ATOM 868 C C . PRO A 1 114 ? -1.882 -16.864 14.489 1.00 43.84 114 PRO A C 1
ATOM 870 O O . PRO A 1 114 ? -0.744 -17.122 14.097 1.00 43.84 114 PRO A O 1
ATOM 873 N N . CYS A 1 115 ? -2.468 -15.687 14.259 1.00 46.19 115 CYS A N 1
ATOM 874 C CA . CYS A 1 115 ? -1.711 -14.500 13.884 1.00 46.19 115 CYS A CA 1
ATOM 875 C C . CYS A 1 115 ? -0.716 -14.250 15.020 1.00 46.19 115 CYS A C 1
ATOM 877 O O . CYS A 1 115 ? -1.112 -13.825 16.105 1.00 46.19 115 CYS A O 1
ATOM 879 N N . PHE A 1 116 ? 0.547 -14.625 14.819 1.00 38.94 116 PHE A N 1
ATOM 880 C CA . PHE A 1 116 ? 1.571 -14.507 15.845 1.00 38.94 116 PHE A CA 1
ATOM 881 C C . PHE A 1 116 ? 1.673 -13.049 16.293 1.00 38.94 116 PHE A C 1
ATOM 883 O O . PHE A 1 116 ? 2.030 -12.164 15.514 1.00 38.94 116 PHE A O 1
ATOM 890 N N . ALA A 1 117 ? 1.344 -12.824 17.565 1.00 35.06 117 ALA A N 1
ATOM 891 C CA . ALA A 1 117 ? 1.711 -11.628 18.292 1.00 35.06 117 ALA A CA 1
ATOM 892 C C . ALA A 1 117 ? 3.227 -11.449 18.159 1.00 35.06 117 ALA A C 1
ATOM 894 O O . ALA A 1 117 ? 3.992 -12.345 18.523 1.00 35.06 117 ALA A O 1
ATOM 895 N N . MET A 1 118 ? 3.662 -10.314 17.612 1.00 29.73 118 MET A N 1
ATOM 896 C CA . MET A 1 118 ? 5.068 -9.945 17.685 1.00 29.73 118 MET A CA 1
ATOM 897 C C . MET A 1 118 ? 5.422 -9.773 19.163 1.00 29.73 118 MET A C 1
ATOM 899 O O . MET A 1 118 ? 4.817 -8.970 19.871 1.00 29.73 118 MET A O 1
ATOM 903 N N . SER A 1 119 ? 6.353 -10.596 19.633 1.00 30.02 119 SER A N 1
ATOM 904 C CA . SER A 1 119 ? 6.934 -10.500 20.963 1.00 30.02 119 SER A CA 1
ATOM 905 C C . SER A 1 119 ? 7.761 -9.218 21.076 1.00 30.02 119 SER A C 1
ATOM 907 O O . SER A 1 119 ? 8.711 -9.067 20.313 1.00 30.02 119 SER A O 1
ATOM 909 N N . VAL A 1 120 ? 7.355 -8.388 22.043 1.00 33.47 120 VAL A N 1
ATOM 910 C CA . VAL A 1 120 ? 8.079 -7.364 22.831 1.00 33.47 120 VAL A CA 1
ATOM 911 C C . VAL A 1 120 ? 9.076 -6.464 22.101 1.00 33.47 120 VAL A C 1
ATOM 913 O O . VAL A 1 120 ? 10.175 -6.939 21.746 1.00 33.47 120 VAL A O 1
#

Nearest PDB structures (foldseek):
  4xaa-assembly1_A  TM=6.523E-01  e=8.144E-01  Streptomyces viridochromogenes Tue57

Foldseek 3Di:
DLVVQDPPVLVVVVVVVLVVVQVVVLVVCVVPVDPPFPPPDPPDRTDHFKDWQVCVVPVPSVVVVCPRPSNVVVCCVVPNDPDDDLIDMDGDDDPGDPDDDPDDDPDDPPPPDDSDDDDD

Mean predicted aligned error: 10.24 Å

Organism: NCBI:txid1631968